Protein AF-A0A7C7RX17-F1 (afdb_monomer_lite)

Secondary structure (DSSP, 8-state):
-----PPPP------GGGGSHHHHHHHHHHHHHHHHHHHHHIIIIIHHHHHHHHHHTEEEEEEEEETTEEEEEEEEE-TTHHHHHHHH-HHHHHHHHHHHH-

Sequence (102 aa):
MGGAKLPPPLIMRIPAEWRSKQYWWDTGQAYLYLLPALIILGIFVFYPFFNAFNLSFHKVYVVKRVGGQLIPFYMEFVGLDNFTRLFGDRLFIRALKQTSLY

pLDDT: mean 88.54, std 12.01, range [47.56, 98.25]

Structure (mmCIF, N/CA/C/O backbone):
data_AF-A0A7C7RX17-F1
#
_entry.id   AF-A0A7C7RX17-F1
#
loop_
_atom_site.group_PDB
_atom_site.id
_atom_site.type_symbol
_atom_site.label_atom_id
_atom_site.label_alt_id
_atom_site.label_comp_id
_atom_site.label_asym_id
_atom_site.label_entity_id
_atom_site.label_seq_id
_atom_site.pdbx_PDB_ins_code
_atom_site.Cartn_x
_atom_site.Cartn_y
_atom_site.Cartn_z
_atom_site.occupancy
_atom_site.B_iso_or_equiv
_atom_site.auth_seq_id
_atom_site.auth_comp_id
_atom_site.auth_asym_id
_atom_site.auth_atom_id
_atom_site.pdbx_PDB_model_num
ATOM 1 N N . MET A 1 1 ? -4.793 -46.768 -52.756 1.00 47.56 1 MET A N 1
ATOM 2 C CA . MET A 1 1 ? -4.460 -46.454 -51.348 1.00 47.56 1 MET A CA 1
ATOM 3 C C . MET A 1 1 ? -3.433 -45.328 -51.334 1.00 47.56 1 MET A C 1
ATOM 5 O O . MET A 1 1 ? -2.247 -45.590 -51.460 1.00 47.56 1 MET A O 1
ATOM 9 N N . GLY A 1 2 ? -3.892 -44.073 -51.310 1.00 51.12 2 GLY A N 1
ATOM 10 C CA . GLY A 1 2 ? -3.023 -42.893 -51.268 1.00 51.12 2 GLY A CA 1
ATOM 11 C C . GLY A 1 2 ? -2.778 -42.482 -49.821 1.00 51.12 2 GLY A C 1
ATOM 12 O O . GLY A 1 2 ? -3.702 -42.031 -49.153 1.00 51.12 2 GLY A O 1
ATOM 13 N N . GLY A 1 3 ? -1.558 -42.682 -49.326 1.00 61.00 3 GLY A N 1
ATOM 14 C CA . GLY A 1 3 ? -1.160 -42.236 -47.994 1.00 61.00 3 GLY A CA 1
ATOM 15 C C . GLY A 1 3 ? -0.982 -40.720 -47.979 1.00 61.00 3 GLY A C 1
ATOM 16 O O . GLY A 1 3 ? 0.003 -40.210 -48.510 1.00 61.00 3 GLY A O 1
ATOM 17 N N . ALA A 1 4 ? -1.933 -40.000 -47.385 1.00 65.44 4 ALA A N 1
ATOM 18 C CA . ALA A 1 4 ? -1.780 -38.579 -47.105 1.00 65.44 4 ALA A CA 1
ATOM 19 C C . ALA A 1 4 ? -0.602 -38.388 -46.133 1.00 65.44 4 ALA A C 1
ATOM 21 O O . ALA A 1 4 ? -0.644 -38.851 -44.993 1.00 65.44 4 ALA A O 1
ATOM 22 N N . LYS A 1 5 ? 0.471 -37.733 -46.592 1.00 66.94 5 LYS A N 1
ATOM 23 C CA . LYS A 1 5 ? 1.585 -37.332 -45.727 1.00 66.94 5 LYS A CA 1
ATOM 24 C C . LYS A 1 5 ? 1.088 -36.245 -44.776 1.00 66.94 5 LYS A C 1
ATOM 26 O O . LYS A 1 5 ? 0.784 -35.138 -45.211 1.00 66.94 5 LYS A O 1
ATOM 31 N N . LEU A 1 6 ? 1.001 -36.576 -43.492 1.00 69.44 6 LEU A N 1
ATOM 32 C CA . LEU A 1 6 ? 0.714 -35.608 -42.437 1.00 69.44 6 LEU A CA 1
ATOM 33 C C . LEU A 1 6 ? 1.842 -34.559 -42.377 1.00 69.44 6 LEU A C 1
ATOM 35 O O . LEU A 1 6 ? 3.014 -34.931 -42.513 1.00 69.44 6 LEU A O 1
ATOM 39 N N . PRO A 1 7 ? 1.524 -33.265 -42.185 1.00 69.38 7 PRO A N 1
ATOM 40 C CA . PRO A 1 7 ? 2.545 -32.244 -42.007 1.00 69.38 7 PRO A CA 1
ATOM 41 C C . PRO A 1 7 ? 3.341 -32.512 -40.717 1.00 69.38 7 PRO A C 1
ATOM 43 O O . PRO A 1 7 ? 2.775 -33.003 -39.735 1.00 69.38 7 PRO A O 1
ATOM 46 N N . PRO A 1 8 ? 4.653 -32.219 -40.703 1.00 74.25 8 PRO A N 1
ATOM 47 C CA . PRO A 1 8 ? 5.490 -32.446 -39.532 1.00 74.25 8 PRO A CA 1
ATOM 48 C C . PRO A 1 8 ? 4.997 -31.621 -38.329 1.00 74.25 8 PRO A C 1
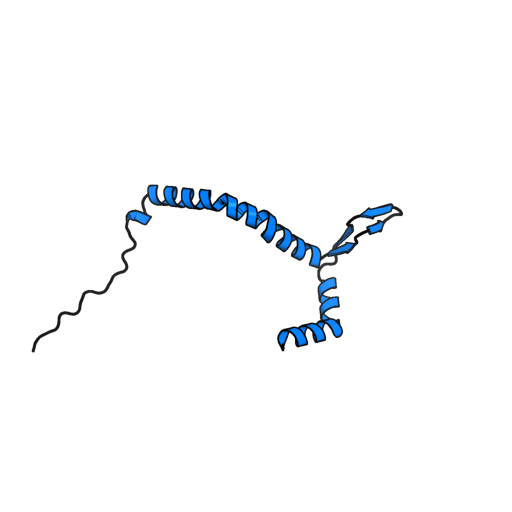ATOM 50 O O . PRO A 1 8 ? 4.481 -30.515 -38.516 1.00 74.25 8 PRO A O 1
ATOM 53 N N . PRO A 1 9 ? 5.165 -32.121 -37.090 1.00 72.12 9 PRO A N 1
ATOM 54 C CA . PRO A 1 9 ? 4.731 -31.406 -35.897 1.00 72.12 9 PRO A CA 1
ATOM 55 C C . PRO A 1 9 ? 5.500 -30.088 -35.747 1.00 72.12 9 PRO A C 1
ATOM 57 O O . PRO A 1 9 ? 6.727 -30.047 -35.879 1.00 72.12 9 PRO A O 1
ATOM 60 N N . LEU A 1 10 ? 4.774 -29.010 -35.445 1.00 76.12 10 LEU A N 1
ATOM 61 C CA . LEU A 1 10 ? 5.338 -27.704 -35.104 1.00 76.12 10 LEU A CA 1
ATOM 62 C C . LEU A 1 10 ? 6.080 -27.811 -33.767 1.00 76.12 10 LEU A C 1
ATOM 64 O O . LEU A 1 10 ? 5.513 -27.629 -32.694 1.00 76.12 10 LEU A O 1
ATOM 68 N N . ILE A 1 11 ? 7.370 -28.130 -33.831 1.00 74.00 11 ILE A N 1
ATOM 69 C CA . ILE A 1 11 ? 8.269 -27.995 -32.687 1.00 74.00 11 ILE A CA 1
ATOM 70 C C . ILE A 1 11 ? 8.447 -26.494 -32.459 1.00 74.00 11 ILE A C 1
ATOM 72 O O . ILE A 1 11 ? 9.051 -25.813 -33.289 1.00 74.00 11 ILE A O 1
ATOM 76 N N . MET A 1 12 ? 7.925 -25.977 -31.346 1.00 68.69 12 MET A N 1
ATOM 77 C CA . MET A 1 12 ? 8.182 -24.609 -30.898 1.00 68.69 12 MET A CA 1
ATOM 78 C C . MET A 1 12 ? 9.678 -24.479 -30.572 1.00 68.69 12 MET A C 1
ATOM 80 O O . MET A 1 12 ? 10.127 -24.788 -29.470 1.00 68.69 12 MET A O 1
ATOM 84 N N . ARG A 1 13 ? 10.483 -24.106 -31.572 1.00 70.44 13 ARG A N 1
ATOM 85 C CA . ARG A 1 13 ? 11.914 -23.843 -31.407 1.00 70.44 13 ARG A CA 1
ATOM 86 C C . ARG A 1 13 ? 12.054 -22.460 -30.785 1.00 70.44 13 ARG A C 1
ATOM 88 O O . ARG A 1 13 ? 11.657 -21.477 -31.401 1.00 70.44 13 ARG A O 1
ATOM 95 N N . ILE A 1 14 ? 12.594 -22.393 -29.569 1.00 68.94 14 ILE A N 1
ATOM 96 C CA . ILE A 1 14 ? 12.920 -21.113 -28.930 1.00 68.94 14 ILE A CA 1
ATOM 97 C C . ILE A 1 14 ? 13.877 -20.359 -29.875 1.00 68.94 14 ILE A C 1
ATOM 99 O O . ILE A 1 14 ? 14.901 -20.941 -30.252 1.00 68.94 14 ILE A O 1
ATOM 103 N N . PRO A 1 15 ? 13.553 -19.120 -30.293 1.00 67.62 15 PRO A N 1
ATOM 104 C CA . PRO A 1 15 ? 14.361 -18.381 -31.258 1.00 67.62 15 PRO A CA 1
ATOM 105 C C . PRO A 1 15 ? 15.785 -18.172 -30.726 1.00 67.62 15 PRO A C 1
ATOM 107 O O . PRO A 1 15 ? 15.979 -17.799 -29.566 1.00 67.62 15 PRO A O 1
ATOM 110 N N . ALA A 1 16 ? 16.800 -18.427 -31.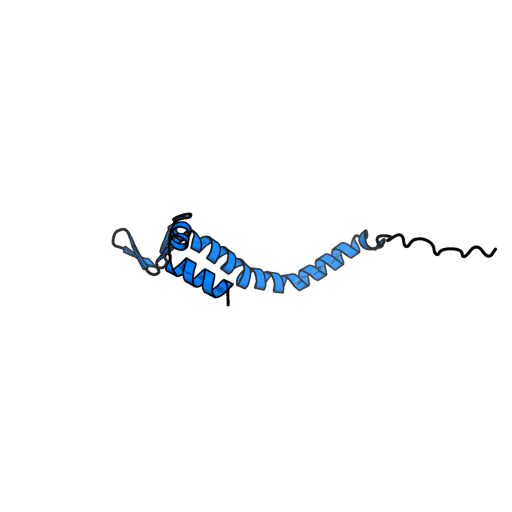556 1.00 67.25 16 ALA A N 1
ATOM 111 C CA . ALA A 1 16 ? 18.207 -18.370 -31.141 1.00 67.25 16 ALA A CA 1
ATOM 112 C C . ALA A 1 16 ? 18.639 -16.960 -30.685 1.00 67.25 16 ALA A C 1
ATOM 114 O O . ALA A 1 16 ? 19.580 -16.824 -29.901 1.00 67.25 16 ALA A O 1
ATOM 115 N N . GLU A 1 17 ? 17.917 -15.920 -31.113 1.00 63.19 17 GLU A N 1
ATOM 116 C CA . GLU A 1 17 ? 18.145 -14.524 -30.724 1.00 63.19 17 GLU A CA 1
ATOM 117 C C . GLU A 1 17 ? 18.013 -14.247 -29.213 1.00 63.19 17 GLU A C 1
ATOM 119 O O . GLU A 1 17 ? 18.718 -13.373 -28.703 1.00 63.19 17 GLU A O 1
ATOM 124 N N . TRP A 1 18 ? 17.237 -15.045 -28.466 1.00 63.31 18 TRP A N 1
ATOM 125 C CA . TRP A 1 18 ? 17.048 -14.895 -27.009 1.00 63.31 18 TRP A CA 1
ATOM 126 C C . TRP A 1 18 ? 18.309 -15.244 -26.196 1.00 63.31 18 TRP A C 1
ATOM 128 O O . TRP A 1 18 ? 18.405 -14.939 -25.007 1.00 63.31 18 TRP A O 1
ATOM 138 N N . ARG A 1 19 ? 19.294 -15.897 -26.829 1.00 65.38 19 ARG A N 1
ATOM 139 C CA . ARG A 1 19 ? 20.602 -16.217 -26.233 1.00 65.38 19 ARG A CA 1
ATOM 140 C C . ARG A 1 19 ? 21.664 -15.148 -26.482 1.00 65.38 19 ARG A C 1
ATOM 142 O O . ARG A 1 19 ? 22.766 -15.268 -25.947 1.00 65.38 19 ARG A O 1
ATOM 149 N N . SER A 1 20 ? 21.385 -14.134 -27.301 1.00 73.50 20 SER A N 1
ATOM 150 C CA . SER A 1 20 ? 22.385 -13.116 -27.612 1.00 73.50 20 SER A CA 1
ATOM 151 C C . SER A 1 20 ? 22.534 -12.127 -26.455 1.00 73.50 20 SER A C 1
ATOM 153 O O . SER A 1 20 ? 21.557 -11.694 -25.846 1.00 73.50 20 SER A O 1
ATOM 155 N N . LYS A 1 21 ? 23.779 -11.731 -26.164 1.00 74.06 21 LYS A N 1
ATOM 156 C CA . LYS A 1 21 ? 24.071 -10.668 -25.191 1.00 74.06 21 LYS A CA 1
ATOM 157 C C . LYS A 1 21 ? 23.324 -9.377 -25.558 1.00 74.06 21 LYS A C 1
ATOM 159 O O . LYS A 1 21 ? 22.873 -8.678 -24.662 1.00 74.06 21 LYS A O 1
ATOM 164 N N . GLN A 1 22 ? 23.156 -9.115 -26.857 1.00 79.25 22 GLN A N 1
ATOM 165 C CA . GLN A 1 22 ? 22.466 -7.945 -27.401 1.00 79.25 22 GLN A CA 1
ATOM 166 C C . GLN A 1 22 ? 20.978 -7.894 -27.027 1.00 79.25 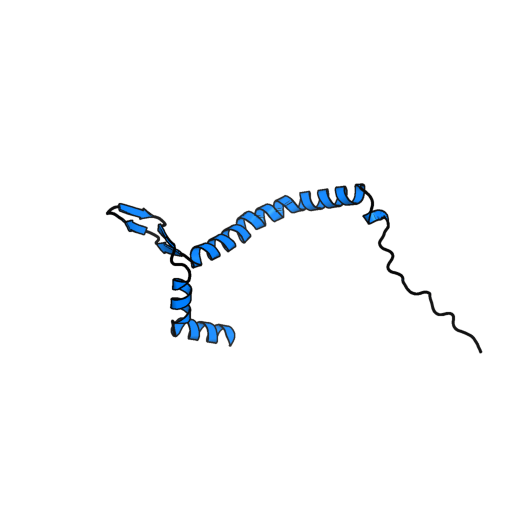22 GLN A C 1
ATOM 168 O O . GLN A 1 22 ? 20.520 -6.866 -26.545 1.00 79.25 22 GLN A O 1
ATOM 173 N N . TYR A 1 23 ? 20.257 -9.015 -27.125 1.00 79.25 23 TYR A N 1
ATOM 174 C CA . TYR A 1 23 ? 18.836 -9.095 -26.761 1.00 79.25 23 TYR A CA 1
ATOM 175 C C . TYR A 1 23 ? 18.556 -8.645 -25.315 1.00 79.25 23 TYR A C 1
ATOM 177 O O . TYR A 1 23 ? 17.567 -7.963 -25.039 1.00 79.25 23 TYR A O 1
ATOM 185 N N . TRP A 1 24 ? 19.454 -8.978 -24.382 1.00 79.88 24 TRP A N 1
ATOM 186 C CA . TRP A 1 24 ? 19.345 -8.547 -22.986 1.00 79.88 24 TRP A CA 1
ATOM 187 C C . TRP A 1 24 ? 19.621 -7.048 -22.796 1.00 79.88 24 TRP A C 1
ATOM 189 O O . TRP A 1 24 ? 19.000 -6.432 -21.930 1.00 79.88 24 TRP A O 1
ATOM 199 N N . TRP A 1 25 ? 20.491 -6.443 -23.614 1.00 83.88 25 TRP A N 1
ATOM 200 C CA . TRP A 1 25 ? 20.704 -4.989 -23.613 1.00 83.88 25 TRP A CA 1
ATOM 201 C C . TRP A 1 25 ? 19.491 -4.240 -24.155 1.00 83.88 25 TRP A C 1
ATOM 203 O O . TRP A 1 25 ? 19.041 -3.290 -23.517 1.00 83.88 25 TRP A O 1
ATOM 213 N N . ASP A 1 26 ? 18.926 -4.702 -25.271 1.00 84.12 26 ASP A N 1
ATOM 214 C CA . ASP A 1 26 ? 17.751 -4.082 -25.892 1.00 84.12 26 ASP A CA 1
ATOM 215 C C . ASP A 1 26 ? 16.535 -4.168 -24.950 1.00 84.12 26 ASP A C 1
ATOM 217 O O . ASP A 1 26 ? 15.813 -3.192 -24.736 1.00 84.12 26 ASP A O 1
ATOM 221 N N . THR A 1 27 ? 16.367 -5.315 -24.282 1.00 86.06 27 THR A N 1
ATOM 222 C CA . THR A 1 27 ? 15.345 -5.504 -23.243 1.00 86.06 27 THR A CA 1
ATOM 223 C C . THR A 1 27 ? 15.579 -4.573 -22.046 1.00 86.06 27 THR A C 1
ATOM 225 O O . THR A 1 27 ? 14.644 -3.937 -21.560 1.00 86.06 27 THR A O 1
ATOM 228 N N . GLY A 1 28 ? 16.825 -4.438 -21.579 1.00 90.19 28 GLY A N 1
ATOM 229 C CA . GLY A 1 28 ? 17.177 -3.517 -20.494 1.00 90.19 28 GLY A CA 1
ATOM 230 C C . GLY A 1 28 ? 16.884 -2.051 -20.832 1.00 90.19 28 GLY A C 1
ATOM 231 O O . GLY A 1 28 ? 16.351 -1.322 -19.996 1.00 90.19 28 GLY A O 1
ATOM 232 N N . GLN A 1 29 ? 17.162 -1.628 -22.068 1.00 89.38 29 GLN A N 1
ATOM 233 C CA . GLN A 1 29 ? 16.825 -0.289 -22.560 1.00 89.38 29 GLN A CA 1
ATOM 234 C C . GLN A 1 29 ? 15.309 -0.064 -22.612 1.00 89.38 29 GLN A C 1
ATOM 236 O O . GLN A 1 29 ? 14.838 0.990 -22.185 1.00 89.38 29 GLN A O 1
ATOM 241 N N . ALA A 1 30 ? 14.531 -1.061 -23.046 1.00 90.94 30 ALA A N 1
ATOM 242 C CA . ALA A 1 30 ? 13.071 -0.983 -23.025 1.00 90.94 30 ALA A CA 1
ATOM 243 C C . ALA A 1 30 ? 12.529 -0.747 -21.601 1.00 90.94 30 ALA A C 1
ATOM 245 O O . ALA A 1 30 ? 11.681 0.123 -21.394 1.00 90.94 30 ALA A O 1
ATOM 246 N N . TYR A 1 31 ? 13.064 -1.448 -20.596 1.00 92.88 31 TYR A N 1
ATOM 247 C CA . TYR A 1 31 ? 12.691 -1.216 -19.196 1.00 92.88 31 TYR A CA 1
ATOM 248 C C . TYR A 1 31 ? 13.151 0.141 -18.663 1.00 92.88 31 TYR A C 1
ATOM 250 O O . TYR A 1 31 ? 12.444 0.737 -17.853 1.00 92.88 31 TYR A O 1
ATOM 258 N N . LEU A 1 32 ? 14.284 0.670 -19.130 1.00 95.62 32 LEU A N 1
ATOM 259 C CA . LEU A 1 32 ? 14.733 2.013 -18.761 1.00 95.62 32 LEU A CA 1
ATOM 260 C C . LEU A 1 32 ? 13.750 3.091 -19.244 1.00 95.62 32 LEU A C 1
ATOM 262 O O . LEU A 1 32 ? 13.489 4.046 -18.515 1.00 95.62 32 LEU A O 1
ATOM 266 N N . TYR A 1 33 ? 13.147 2.915 -20.423 1.00 95.00 33 TYR A N 1
ATOM 267 C CA . TYR A 1 33 ? 12.080 3.801 -20.902 1.00 95.00 33 TYR A CA 1
ATOM 268 C C . TYR A 1 33 ? 10.781 3.672 -20.095 1.00 95.00 33 TYR A C 1
ATOM 270 O O . TYR A 1 33 ? 10.057 4.655 -19.944 1.00 95.00 33 TYR A O 1
ATOM 278 N N . LEU A 1 34 ? 10.493 2.491 -19.538 1.00 95.88 34 LEU A N 1
ATOM 279 C CA . LEU A 1 34 ? 9.352 2.270 -18.637 1.00 95.88 34 LEU A CA 1
ATOM 280 C C . LEU A 1 34 ? 9.601 2.775 -17.210 1.00 95.88 34 LEU A C 1
ATOM 282 O O . LEU A 1 34 ? 8.653 3.100 -16.493 1.00 95.88 34 LEU A O 1
ATOM 286 N N . LEU A 1 35 ? 10.865 2.858 -16.796 1.00 96.88 35 LEU A N 1
ATOM 287 C CA . LEU A 1 35 ? 11.281 3.260 -15.458 1.00 96.88 35 LEU A CA 1
ATOM 288 C C . LEU A 1 35 ? 10.614 4.552 -14.953 1.00 96.88 35 LEU A C 1
ATOM 290 O O . LEU A 1 35 ? 10.112 4.516 -13.831 1.00 96.88 35 LEU A O 1
ATOM 294 N N . PRO A 1 36 ? 10.527 5.669 -15.710 1.00 96.25 36 PRO A N 1
ATOM 295 C CA . PRO A 1 36 ? 9.857 6.876 -15.219 1.00 96.25 36 PRO A CA 1
ATOM 296 C C . PRO A 1 36 ? 8.379 6.646 -14.883 1.00 96.25 36 PRO A C 1
ATOM 298 O O . PRO A 1 36 ? 7.906 7.131 -13.857 1.00 96.25 36 PRO A O 1
ATOM 301 N N . ALA A 1 37 ? 7.655 5.859 -15.686 1.00 96.88 37 ALA A N 1
ATOM 302 C CA . ALA A 1 37 ? 6.268 5.513 -15.386 1.00 96.88 37 ALA A CA 1
ATOM 303 C C . ALA A 1 37 ? 6.175 4.640 -14.125 1.00 96.88 37 ALA A C 1
ATOM 305 O O . ALA A 1 37 ? 5.324 4.876 -13.269 1.00 96.88 37 ALA A O 1
ATOM 306 N N . LEU A 1 38 ? 7.088 3.675 -13.972 1.00 97.31 38 LEU A N 1
ATOM 307 C CA . LEU A 1 38 ? 7.149 2.812 -12.791 1.00 97.31 38 LEU A CA 1
ATOM 308 C C . LEU A 1 38 ? 7.492 3.586 -11.515 1.00 97.31 38 LEU A C 1
ATOM 310 O O . LEU A 1 38 ? 6.923 3.298 -10.468 1.00 97.31 38 LEU A O 1
ATOM 314 N N . ILE A 1 39 ? 8.374 4.585 -11.592 1.00 97.94 39 ILE A N 1
ATOM 315 C CA . ILE A 1 39 ? 8.708 5.460 -10.460 1.00 97.94 39 ILE A CA 1
ATOM 316 C C . ILE A 1 39 ? 7.474 6.253 -10.028 1.00 97.94 39 ILE A C 1
ATOM 318 O O . ILE A 1 39 ? 7.149 6.279 -8.842 1.00 97.94 39 ILE A O 1
ATOM 322 N N . ILE A 1 40 ? 6.759 6.862 -10.979 1.00 98.12 40 ILE A N 1
ATOM 323 C CA . ILE A 1 40 ? 5.527 7.607 -10.689 1.00 98.12 40 ILE A CA 1
ATOM 324 C C . ILE A 1 40 ? 4.498 6.679 -10.035 1.00 98.12 40 ILE A C 1
ATOM 326 O O . ILE A 1 40 ? 3.940 7.015 -8.992 1.00 98.12 40 ILE A O 1
ATOM 330 N N . LEU A 1 41 ? 4.294 5.483 -10.589 1.00 98.19 41 LEU A N 1
ATOM 331 C CA . LEU A 1 41 ? 3.395 4.483 -10.016 1.00 98.19 41 LEU A CA 1
ATOM 332 C C . LEU A 1 41 ? 3.841 4.060 -8.601 1.00 98.19 41 LEU A C 1
ATOM 334 O O . LEU A 1 41 ? 3.023 3.967 -7.686 1.00 98.19 41 LEU A O 1
ATOM 338 N N . GLY A 1 42 ? 5.145 3.870 -8.400 1.00 97.94 42 GLY A N 1
ATOM 339 C CA . GLY A 1 42 ? 5.774 3.595 -7.108 1.00 97.94 42 GLY A CA 1
ATOM 340 C C . GLY A 1 42 ? 5.433 4.638 -6.049 1.00 97.94 42 GLY A C 1
ATOM 341 O O . GLY A 1 42 ? 4.978 4.292 -4.961 1.00 97.94 42 GLY A O 1
ATOM 342 N N . ILE A 1 43 ? 5.611 5.915 -6.382 1.00 98.25 43 ILE A N 1
ATOM 343 C CA . ILE A 1 43 ? 5.451 7.034 -5.446 1.00 98.25 43 ILE A CA 1
ATOM 344 C C . ILE A 1 43 ? 3.977 7.358 -5.192 1.00 98.25 43 ILE A C 1
ATOM 346 O O . ILE A 1 43 ? 3.592 7.618 -4.056 1.00 98.25 43 ILE A O 1
ATOM 350 N N . PHE A 1 44 ? 3.142 7.365 -6.228 1.00 97.75 44 PHE A N 1
ATOM 351 C CA . PHE A 1 44 ? 1.775 7.879 -6.111 1.00 97.75 44 PHE A CA 1
ATOM 352 C C . PHE A 1 44 ? 0.718 6.804 -5.892 1.00 97.75 44 PHE A C 1
ATOM 354 O O . PHE A 1 44 ? -0.378 7.129 -5.445 1.00 97.75 44 PHE A O 1
ATOM 361 N N . VAL A 1 45 ? 1.018 5.537 -6.179 1.00 96.75 45 VAL A N 1
ATOM 362 C CA . VAL A 1 45 ? 0.058 4.440 -6.003 1.00 96.75 45 VAL A CA 1
ATOM 363 C C . VAL A 1 45 ? 0.548 3.473 -4.942 1.00 96.75 45 VAL A C 1
ATOM 365 O O . VAL A 1 45 ? -0.122 3.282 -3.928 1.00 96.75 45 VAL A O 1
ATOM 368 N N . PHE A 1 46 ? 1.735 2.898 -5.125 1.00 97.56 46 PHE A N 1
ATOM 369 C CA . PHE A 1 46 ? 2.210 1.855 -4.219 1.00 97.56 46 PHE A CA 1
ATOM 370 C C . PHE A 1 46 ? 2.588 2.396 -2.840 1.00 97.56 46 PHE A C 1
ATOM 372 O O . PHE A 1 46 ? 2.172 1.825 -1.834 1.00 97.56 46 PHE A O 1
ATOM 379 N N . TYR A 1 47 ? 3.309 3.515 -2.764 1.00 97.50 47 TYR A N 1
ATOM 380 C CA . TYR A 1 47 ? 3.665 4.128 -1.484 1.00 97.50 47 TYR A CA 1
ATOM 381 C C . TYR A 1 47 ? 2.437 4.455 -0.611 1.00 97.50 47 TYR A C 1
ATOM 383 O O . TYR A 1 47 ? 2.383 3.955 0.516 1.00 97.50 47 TYR A O 1
ATOM 391 N N . PRO A 1 48 ? 1.415 5.210 -1.077 1.00 97.31 48 PRO A N 1
ATOM 392 C CA . PRO A 1 48 ? 0.244 5.479 -0.247 1.00 97.31 48 PRO A CA 1
ATOM 393 C C . PRO A 1 48 ? -0.577 4.221 0.050 1.00 97.31 48 PRO A C 1
ATOM 395 O O . PRO A 1 48 ? -1.147 4.139 1.134 1.00 97.31 48 PRO A O 1
ATOM 398 N N . PHE A 1 49 ? -0.604 3.226 -0.844 1.00 97.25 49 PHE A N 1
ATOM 399 C CA . PHE A 1 49 ? -1.254 1.938 -0.585 1.00 97.25 49 PHE A CA 1
ATOM 400 C C . PHE A 1 49 ? -0.631 1.211 0.616 1.00 97.25 49 PHE A C 1
ATOM 402 O O . PHE A 1 49 ? -1.335 0.861 1.566 1.00 97.25 49 PHE A O 1
ATOM 409 N N . PHE A 1 50 ? 0.694 1.034 0.622 1.00 97.62 50 PHE A N 1
ATOM 410 C CA . PHE A 1 50 ? 1.385 0.389 1.742 1.00 97.62 50 PHE A CA 1
ATOM 411 C C . PHE A 1 50 ? 1.330 1.234 3.012 1.00 97.62 50 PHE A C 1
ATOM 413 O O . PHE A 1 50 ? 1.188 0.689 4.106 1.00 97.62 50 PHE A O 1
ATOM 420 N N . ASN A 1 51 ? 1.381 2.561 2.881 1.00 95.81 51 ASN A N 1
ATOM 421 C CA . ASN A 1 51 ? 1.197 3.452 4.015 1.00 95.81 51 ASN A CA 1
ATOM 422 C C . ASN A 1 51 ? -0.201 3.273 4.627 1.00 95.81 51 ASN A C 1
ATOM 424 O O . ASN A 1 51 ? -0.307 3.056 5.826 1.00 95.81 51 ASN A O 1
ATOM 428 N N . ALA A 1 52 ? -1.269 3.269 3.825 1.00 95.62 52 ALA A N 1
ATOM 429 C CA . ALA A 1 52 ? -2.631 3.039 4.308 1.00 95.62 52 ALA A CA 1
ATOM 430 C C . ALA A 1 52 ? -2.775 1.676 5.003 1.00 95.62 52 ALA A C 1
ATOM 432 O O . ALA A 1 52 ? -3.407 1.581 6.057 1.00 95.62 52 ALA A O 1
ATOM 433 N N . PHE A 1 53 ? -2.127 0.639 4.463 1.00 96.06 53 PHE A N 1
ATOM 434 C CA . PHE A 1 53 ? -2.052 -0.661 5.119 1.00 96.06 53 PHE A CA 1
ATOM 435 C C . PHE A 1 53 ? -1.358 -0.558 6.483 1.00 96.06 53 PHE A C 1
ATOM 437 O O . PHE A 1 53 ? -1.918 -1.008 7.477 1.00 96.06 53 PHE A O 1
ATOM 444 N N . ASN A 1 54 ? -0.209 0.115 6.583 1.00 96.12 54 ASN A N 1
ATOM 445 C CA . ASN A 1 54 ? 0.466 0.353 7.862 1.00 96.12 54 ASN A CA 1
ATOM 446 C C . ASN A 1 54 ? -0.409 1.150 8.851 1.00 96.12 54 ASN A C 1
ATOM 448 O O . ASN A 1 54 ? -0.504 0.789 10.025 1.00 96.12 54 ASN A O 1
ATOM 452 N N . LEU A 1 55 ? -1.105 2.190 8.381 1.00 95.56 55 LEU A N 1
ATOM 453 C CA . LEU A 1 55 ? -2.026 2.983 9.199 1.00 95.56 55 LEU A CA 1
ATOM 454 C C . LEU A 1 55 ? -3.158 2.133 9.785 1.00 95.56 55 LEU A C 1
ATOM 456 O O . LEU A 1 55 ? -3.596 2.418 10.892 1.00 95.56 55 LEU A O 1
ATOM 460 N N . SER A 1 56 ? -3.614 1.082 9.098 1.00 96.31 56 SER A N 1
ATOM 461 C CA . SER A 1 56 ? -4.695 0.223 9.604 1.00 96.31 56 SER A CA 1
ATOM 462 C C . SER A 1 56 ? -4.346 -0.507 10.911 1.00 96.31 56 SER A C 1
ATOM 464 O O . SER A 1 56 ? -5.238 -0.772 11.718 1.00 96.31 56 SER A O 1
ATOM 466 N N . PHE A 1 57 ? -3.055 -0.743 11.177 1.00 97.44 57 PHE A N 1
ATOM 467 C CA . PHE A 1 57 ? -2.559 -1.322 12.436 1.00 97.44 57 PHE A CA 1
ATOM 468 C C . PHE A 1 57 ? -2.31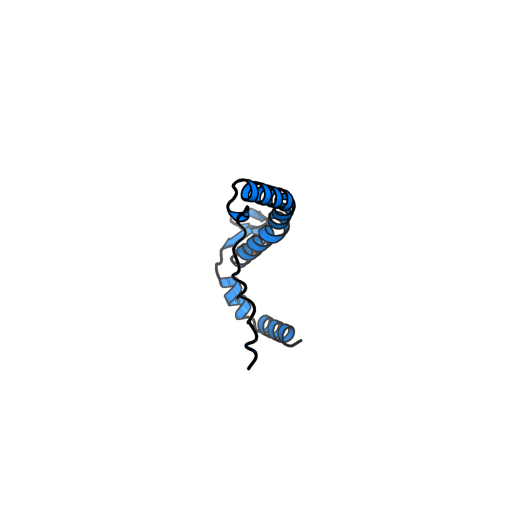4 -0.280 13.535 1.00 97.44 57 PHE A C 1
ATOM 470 O O . PHE A 1 57 ? -1.930 -0.621 14.656 1.00 97.44 57 PHE A O 1
ATOM 477 N N . HIS A 1 58 ? -2.508 1.000 13.220 1.00 97.38 58 HIS A N 1
ATOM 478 C CA . HIS A 1 58 ? -2.307 2.103 14.141 1.00 97.38 58 HIS A CA 1
ATOM 479 C C . HIS A 1 58 ? -3.630 2.803 14.440 1.00 97.38 58 HIS A C 1
ATOM 481 O O . HIS A 1 58 ? -4.518 2.947 13.601 1.00 97.38 58 HIS A O 1
ATOM 487 N N . LYS A 1 59 ? -3.768 3.300 15.661 1.00 95.88 59 LYS A N 1
ATOM 488 C CA . LYS A 1 59 ? -4.795 4.267 16.006 1.00 95.88 59 LYS A CA 1
ATOM 489 C C . LYS A 1 59 ? -4.232 5.656 15.741 1.00 95.88 59 LYS A C 1
ATOM 491 O O . LYS A 1 59 ? -3.341 6.127 16.449 1.00 95.88 59 LYS A O 1
ATOM 496 N N . VAL A 1 60 ? -4.721 6.273 14.671 1.00 94.75 60 VAL A N 1
ATOM 497 C CA . VAL A 1 60 ? -4.230 7.560 14.176 1.00 94.75 60 VAL A CA 1
ATOM 498 C C . VAL A 1 60 ? -5.066 8.693 14.756 1.00 94.75 60 VAL A C 1
ATOM 500 O O . VAL A 1 60 ? -6.294 8.689 14.676 1.00 94.75 60 VAL A O 1
ATOM 503 N N . TYR A 1 61 ? -4.387 9.678 15.330 1.00 94.38 61 TYR A N 1
ATOM 504 C CA . TYR A 1 61 ? -4.985 10.869 15.911 1.00 94.38 61 TYR A CA 1
ATOM 505 C C . TYR A 1 61 ? -4.496 12.101 15.156 1.00 94.38 61 TYR A C 1
ATOM 507 O O . TYR A 1 61 ? -3.292 12.313 15.022 1.00 94.38 61 TYR A O 1
ATOM 515 N N . VAL A 1 62 ? -5.425 12.953 14.712 1.00 92.75 62 VAL A N 1
ATOM 516 C CA . VAL A 1 62 ? -5.073 14.236 14.078 1.00 92.75 62 VAL A CA 1
ATOM 517 C C . VAL A 1 62 ? -4.295 15.114 15.063 1.00 92.75 62 VAL A C 1
ATOM 519 O O . VAL A 1 62 ? -3.263 15.676 14.710 1.00 92.75 62 VAL A O 1
ATOM 522 N N . VAL A 1 63 ? -4.749 15.165 16.319 1.00 93.31 63 VAL A N 1
ATOM 523 C CA . VAL A 1 63 ? -4.047 15.787 17.447 1.00 93.31 63 VAL A CA 1
ATOM 524 C C . VAL A 1 63 ? -4.291 14.939 18.695 1.00 93.31 63 VAL A C 1
ATOM 526 O O . VAL A 1 63 ? -5.435 14.588 18.987 1.00 93.31 63 VAL A O 1
ATOM 529 N N . LYS A 1 64 ? -3.235 14.618 19.451 1.00 93.00 64 LYS A N 1
ATOM 530 C CA . LYS A 1 64 ? -3.331 13.897 20.731 1.00 93.00 64 LYS A CA 1
ATOM 531 C C . LYS A 1 64 ? -2.539 14.625 21.811 1.00 93.00 64 LYS A C 1
ATOM 533 O O . LYS A 1 64 ? -1.421 15.070 21.568 1.00 93.00 64 LYS A O 1
ATOM 538 N N . ARG A 1 65 ? -3.099 14.727 23.021 1.00 91.69 65 ARG A N 1
ATOM 539 C CA . ARG A 1 65 ? -2.362 15.223 24.190 1.00 91.69 65 ARG A CA 1
ATOM 540 C C . ARG A 1 65 ? -1.580 14.075 24.831 1.00 91.69 65 ARG A C 1
ATOM 542 O O . ARG A 1 65 ? -2.187 13.094 25.252 1.00 91.69 65 ARG A O 1
ATOM 549 N N . VAL A 1 66 ? -0.261 14.210 24.938 1.00 88.94 66 VAL A N 1
ATOM 550 C CA . VAL A 1 66 ? 0.636 13.239 25.588 1.00 88.94 66 VAL A CA 1
ATOM 551 C C . VAL A 1 66 ? 1.584 14.011 26.503 1.00 88.94 66 VAL A C 1
ATOM 553 O O . VAL A 1 66 ? 2.210 14.972 26.069 1.00 88.94 66 VAL A O 1
ATOM 556 N N . GLY A 1 67 ? 1.637 13.659 27.793 1.00 87.31 67 GLY A N 1
ATOM 557 C CA . GLY A 1 67 ? 2.499 14.355 28.763 1.00 87.31 67 GLY A CA 1
ATOM 558 C C . GLY A 1 67 ? 2.213 15.859 28.908 1.00 87.31 67 GLY A C 1
ATOM 559 O O . GLY A 1 67 ? 3.119 16.635 29.180 1.00 87.31 67 GLY A O 1
ATOM 560 N N . GLY A 1 68 ? 0.971 16.292 28.664 1.00 90.06 68 GLY A N 1
ATOM 561 C CA . GLY A 1 68 ? 0.575 17.707 28.696 1.00 90.06 68 GLY A CA 1
ATOM 562 C C . GLY A 1 68 ? 0.823 18.485 27.396 1.00 90.06 68 GLY A C 1
ATOM 563 O O . GLY A 1 68 ? 0.264 19.569 27.238 1.00 90.06 68 GLY A O 1
ATOM 564 N N . GLN A 1 69 ? 1.560 17.924 26.435 1.00 89.06 69 GLN A N 1
ATOM 565 C CA . GLN A 1 69 ? 1.826 18.545 25.135 1.00 89.06 69 GLN A CA 1
ATOM 566 C C . GLN A 1 69 ? 0.852 18.052 24.061 1.00 89.06 69 GLN A C 1
ATOM 568 O O . GLN A 1 69 ? 0.412 16.903 24.091 1.00 89.06 69 GLN A O 1
ATOM 573 N N . LEU A 1 70 ? 0.495 18.928 23.119 1.00 93.06 70 LEU A N 1
ATOM 574 C CA . LEU A 1 70 ? -0.321 18.587 21.952 1.00 93.06 70 LEU A CA 1
ATOM 575 C C . LEU A 1 70 ? 0.592 18.134 20.814 1.00 93.06 70 LEU A C 1
ATOM 577 O O . LEU A 1 70 ? 1.398 18.918 20.322 1.00 93.06 70 LEU A O 1
ATOM 581 N N . ILE A 1 71 ? 0.444 16.880 20.397 1.00 92.88 71 ILE A N 1
ATOM 582 C CA . ILE A 1 71 ? 1.235 16.278 19.327 1.00 92.88 71 ILE A CA 1
ATOM 583 C C . ILE A 1 71 ? 0.327 16.096 18.102 1.00 92.88 71 ILE A C 1
ATOM 585 O O . ILE A 1 71 ? -0.690 15.395 18.207 1.00 92.88 71 ILE A O 1
ATOM 589 N N . PRO A 1 72 ? 0.642 16.728 16.956 1.00 93.31 72 PRO A N 1
ATOM 590 C CA . PRO A 1 72 ? -0.079 16.500 15.709 1.00 93.31 72 PRO A CA 1
ATOM 591 C C . PRO A 1 72 ? 0.298 15.142 15.098 1.00 93.31 72 PRO A C 1
ATOM 593 O O . PRO A 1 72 ? 1.415 14.666 15.283 1.00 93.31 72 PRO A O 1
ATOM 596 N N . PHE A 1 73 ? -0.631 14.532 14.355 1.00 90.94 73 PHE A N 1
ATOM 597 C CA . PHE A 1 73 ? -0.440 13.260 13.638 1.00 90.94 73 PHE A CA 1
ATOM 598 C C . PHE A 1 73 ? 0.149 12.135 14.502 1.00 90.94 73 PHE A C 1
ATOM 600 O O . PHE A 1 73 ? 1.053 11.407 14.091 1.00 90.94 73 PHE A O 1
ATOM 607 N N . TYR A 1 74 ? -0.369 11.984 15.720 1.00 93.00 74 TYR A N 1
ATOM 608 C CA . TYR A 1 74 ? 0.094 10.945 16.629 1.00 93.00 74 TYR A CA 1
ATOM 609 C C . TYR A 1 74 ? -0.435 9.572 16.199 1.00 93.00 74 TYR A C 1
ATOM 611 O O . TYR A 1 74 ? -1.643 9.386 16.035 1.00 93.00 74 TYR A O 1
ATOM 619 N N . MET A 1 75 ? 0.465 8.598 16.068 1.00 93.62 75 MET A N 1
ATOM 620 C CA . MET A 1 75 ? 0.136 7.216 15.725 1.00 93.62 75 MET A CA 1
ATOM 621 C C . MET A 1 75 ? 0.453 6.300 16.903 1.00 93.62 75 MET A C 1
ATOM 623 O O . MET A 1 75 ? 1.569 6.287 17.413 1.00 93.62 75 MET A O 1
ATOM 627 N N . GLU A 1 76 ? -0.535 5.522 17.326 1.00 94.25 76 GLU A N 1
ATOM 628 C CA . GLU A 1 76 ? -0.382 4.512 18.369 1.00 94.25 76 GLU A CA 1
ATOM 629 C C . GLU A 1 76 ? -0.479 3.129 17.738 1.00 94.25 76 GLU A C 1
ATOM 631 O O . GLU A 1 76 ? -1.493 2.828 17.115 1.00 94.25 76 GLU A O 1
ATOM 636 N N . PHE A 1 77 ? 0.548 2.290 17.855 1.00 96.12 77 PHE A N 1
ATOM 637 C CA . PHE A 1 77 ? 0.470 0.929 17.326 1.00 96.12 77 PHE A CA 1
ATOM 638 C C . PHE A 1 77 ? -0.472 0.087 18.189 1.00 96.12 77 PHE A C 1
ATOM 640 O O . PHE A 1 77 ? -0.243 -0.072 19.386 1.00 96.12 77 PHE A O 1
ATOM 647 N N . VAL A 1 78 ? -1.528 -0.449 17.576 1.00 96.88 78 VAL A N 1
ATOM 648 C CA . VAL A 1 78 ? -2.562 -1.253 18.253 1.00 96.88 78 VAL A CA 1
ATOM 649 C C . VAL A 1 78 ? -2.704 -2.651 17.640 1.00 96.88 78 VAL A C 1
ATOM 651 O O . VAL A 1 78 ? -3.596 -3.412 18.007 1.00 96.88 78 VAL A O 1
ATOM 654 N N . GLY A 1 79 ? -1.834 -3.014 16.693 1.00 95.81 79 GLY A N 1
ATOM 655 C CA . GLY A 1 79 ? -1.866 -4.313 16.029 1.00 95.81 79 GLY A CA 1
ATOM 656 C C . GLY A 1 79 ? -3.203 -4.561 15.329 1.00 95.81 79 GLY A C 1
ATOM 657 O O . GLY A 1 79 ? -3.593 -3.810 14.438 1.00 95.81 79 GLY A O 1
ATOM 658 N N . LEU A 1 80 ? -3.904 -5.629 15.719 1.00 96.88 80 LEU A N 1
ATOM 659 C CA . LEU A 1 80 ? -5.153 -6.054 15.077 1.00 96.88 80 LEU A CA 1
ATOM 660 C C . LEU A 1 80 ? -6.432 -5.506 15.733 1.00 96.88 80 LEU A C 1
ATOM 662 O O . LEU A 1 80 ? -7.525 -5.804 15.251 1.00 96.88 80 LEU A O 1
ATOM 666 N N . ASP A 1 81 ? -6.329 -4.684 16.779 1.00 97.06 81 ASP A N 1
ATOM 667 C CA . ASP A 1 81 ? -7.493 -4.202 17.541 1.00 97.06 81 ASP A CA 1
ATOM 668 C C . ASP A 1 81 ? -8.507 -3.421 16.694 1.00 97.06 81 ASP A C 1
ATOM 670 O O . ASP A 1 81 ? -9.720 -3.519 16.894 1.00 97.06 81 ASP A O 1
ATOM 674 N N . ASN A 1 82 ? -8.034 -2.660 15.705 1.00 95.94 82 ASN A N 1
ATOM 675 C CA . ASN A 1 82 ? -8.924 -1.957 14.782 1.00 95.94 82 ASN A CA 1
ATOM 676 C C . ASN A 1 82 ? -9.799 -2.940 13.990 1.00 95.94 82 ASN A C 1
ATOM 678 O O . ASN A 1 82 ? -10.992 -2.698 13.804 1.00 95.94 82 ASN A O 1
ATOM 682 N N . PHE A 1 83 ? -9.225 -4.066 13.559 1.00 95.94 83 PHE A N 1
ATOM 683 C CA . PHE A 1 83 ? -9.929 -5.085 12.789 1.00 95.94 83 PHE A CA 1
ATOM 684 C C . PHE A 1 83 ? -10.917 -5.859 13.658 1.00 95.94 83 PHE A C 1
ATOM 686 O O . PHE A 1 83 ? -12.067 -6.031 13.257 1.00 95.94 83 PHE A O 1
ATOM 693 N N . THR A 1 84 ? -10.514 -6.284 14.860 1.00 96.19 84 THR A N 1
ATOM 694 C CA . THR A 1 84 ? -11.413 -6.999 15.785 1.00 96.19 84 THR A CA 1
ATOM 695 C C . THR A 1 84 ? -12.626 -6.139 16.139 1.00 96.19 84 THR A C 1
ATOM 697 O O . THR A 1 84 ? -13.760 -6.621 16.103 1.00 96.19 84 THR A O 1
ATOM 700 N N . ARG A 1 85 ? -12.416 -4.838 16.375 1.00 95.44 85 ARG A N 1
ATOM 701 C CA . ARG A 1 85 ? -13.493 -3.869 16.594 1.00 95.44 85 ARG A CA 1
ATOM 702 C C . ARG A 1 85 ? -14.401 -3.713 15.374 1.00 95.44 85 ARG A C 1
ATOM 704 O O . ARG A 1 85 ? -15.618 -3.698 15.535 1.00 95.44 85 ARG A O 1
ATOM 711 N N . LEU A 1 86 ? -13.830 -3.595 14.175 1.00 95.75 86 LEU A N 1
ATOM 712 C CA . LEU A 1 86 ? -14.582 -3.406 12.932 1.00 95.75 86 LEU A CA 1
ATOM 713 C C . LEU A 1 86 ? -15.484 -4.608 12.621 1.00 95.75 86 LEU A C 1
ATOM 715 O O . LEU A 1 86 ? -16.667 -4.440 12.337 1.00 95.75 86 LEU A O 1
ATOM 719 N N . PHE A 1 87 ? -14.952 -5.827 12.733 1.00 95.31 87 PHE A N 1
ATOM 720 C CA . PHE A 1 87 ? -15.724 -7.051 12.500 1.00 95.31 87 PHE A CA 1
ATOM 721 C C . PHE A 1 87 ? -16.721 -7.364 13.624 1.00 95.31 87 PHE A C 1
ATOM 723 O O . PHE A 1 87 ? -17.675 -8.103 13.397 1.00 95.31 87 PHE A O 1
ATOM 730 N N . GLY A 1 88 ? -16.549 -6.788 14.817 1.00 95.62 88 GLY A N 1
ATOM 731 C CA . GLY A 1 88 ? -17.555 -6.826 15.881 1.00 95.62 88 GLY A CA 1
ATOM 732 C C . GLY A 1 88 ? -18.727 -5.857 15.668 1.00 95.62 88 GLY A C 1
ATOM 733 O O . GLY A 1 88 ? -19.763 -5.991 16.327 1.00 95.62 88 GLY A O 1
ATOM 734 N N . ASP A 1 89 ? -18.600 -4.888 14.758 1.00 96.88 89 ASP A N 1
ATOM 735 C CA . ASP A 1 89 ? -19.613 -3.861 14.530 1.00 96.88 89 ASP A CA 1
ATOM 736 C C . ASP A 1 89 ? -20.747 -4.374 13.621 1.00 96.88 89 ASP A C 1
ATOM 738 O O . ASP A 1 89 ? -20.585 -4.661 12.430 1.00 96.88 89 ASP A O 1
ATOM 742 N N . ARG A 1 90 ? -21.955 -4.456 14.193 1.00 95.94 90 ARG A N 1
ATOM 743 C CA . ARG A 1 90 ? -23.164 -4.901 13.486 1.00 95.94 90 ARG A CA 1
ATOM 744 C C . ARG A 1 90 ? -23.528 -3.989 12.316 1.00 95.94 90 ARG A C 1
ATOM 746 O O . ARG A 1 90 ? -24.084 -4.483 11.335 1.00 95.94 90 ARG A O 1
ATOM 753 N N . LEU A 1 91 ? -23.274 -2.684 12.419 1.00 96.75 91 LEU A N 1
ATOM 754 C CA . LEU A 1 91 ? -23.541 -1.729 11.344 1.00 96.75 91 LEU A CA 1
ATOM 755 C C . LEU A 1 91 ? -22.573 -1.951 10.188 1.00 96.75 91 LEU A C 1
ATOM 757 O O . LEU A 1 91 ? -2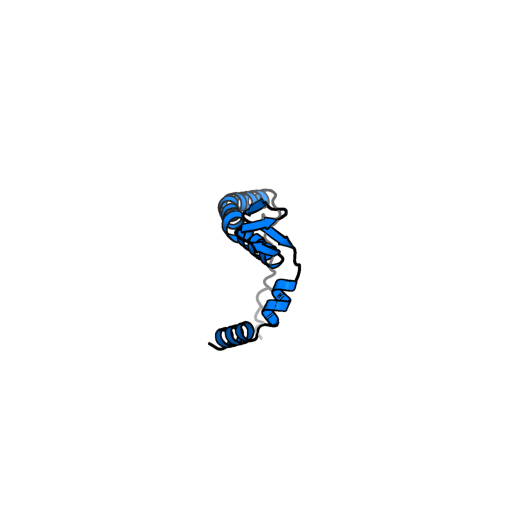3.019 -2.034 9.046 1.00 96.75 91 LEU A O 1
ATOM 761 N N . PHE A 1 92 ? -21.286 -2.138 10.487 1.00 96.12 92 PHE A N 1
ATOM 762 C CA . PHE A 1 92 ? -20.278 -2.440 9.473 1.00 96.12 92 PHE A CA 1
ATOM 763 C C . PHE A 1 92 ? -20.627 -3.713 8.696 1.00 96.12 92 PHE A C 1
ATOM 765 O O . PHE A 1 92 ? -20.6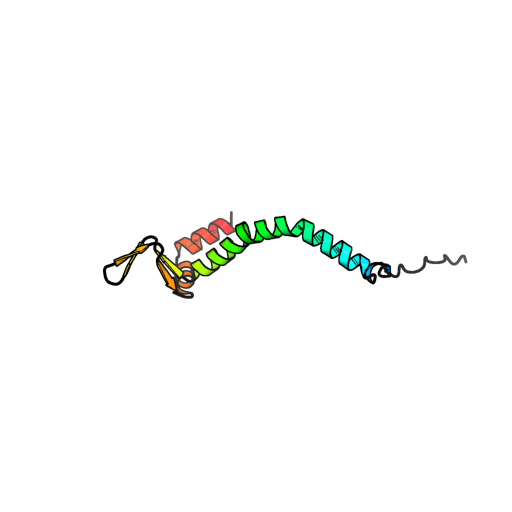93 -3.691 7.469 1.00 96.12 92 PHE A O 1
ATOM 772 N N . ILE A 1 93 ? -20.945 -4.807 9.396 1.00 96.62 93 ILE A N 1
ATOM 773 C CA . ILE A 1 93 ? -21.304 -6.075 8.746 1.00 96.62 93 ILE A CA 1
ATOM 774 C C . ILE A 1 93 ? -22.573 -5.926 7.898 1.00 96.62 93 ILE A C 1
ATOM 776 O O . ILE A 1 93 ? -22.664 -6.494 6.809 1.00 96.62 93 ILE A O 1
ATOM 780 N N . ARG A 1 94 ? -23.574 -5.178 8.380 1.00 96.31 94 ARG A N 1
ATOM 781 C CA . ARG A 1 94 ? -24.794 -4.909 7.604 1.00 96.31 94 ARG A CA 1
ATOM 782 C C . ARG A 1 94 ? -24.479 -4.129 6.334 1.00 96.31 94 ARG A C 1
ATOM 784 O O . ARG A 1 94 ? -24.935 -4.543 5.274 1.00 96.31 94 ARG A O 1
ATOM 791 N N . ALA A 1 95 ? -23.692 -3.061 6.430 1.00 96.81 95 ALA A N 1
ATOM 792 C CA . ALA A 1 95 ? -23.279 -2.269 5.278 1.00 96.81 95 ALA A CA 1
ATOM 793 C C . ALA A 1 95 ? -22.494 -3.122 4.271 1.00 96.81 95 ALA A C 1
ATOM 795 O O . ALA A 1 95 ? -22.833 -3.135 3.094 1.00 96.81 95 ALA A O 1
ATOM 796 N N . LEU A 1 96 ? -21.536 -3.927 4.742 1.00 96.12 96 LEU A N 1
ATOM 797 C CA . LEU A 1 96 ? -20.753 -4.827 3.895 1.00 96.12 96 LEU A CA 1
ATOM 798 C C . LEU A 1 96 ? -21.635 -5.829 3.138 1.00 96.12 96 LEU A C 1
ATOM 800 O O . LEU A 1 96 ? -21.435 -6.058 1.946 1.00 96.12 96 LEU A O 1
ATOM 804 N N . LYS A 1 97 ? -22.637 -6.404 3.814 1.00 96.25 97 LYS A N 1
ATOM 805 C CA . LYS A 1 97 ? -23.603 -7.311 3.181 1.00 96.25 97 LYS A CA 1
ATOM 806 C C . LYS A 1 97 ? -24.432 -6.598 2.122 1.00 96.25 97 LYS A C 1
ATOM 808 O O . LYS A 1 97 ? -24.623 -7.161 1.056 1.00 96.25 97 LYS A O 1
ATOM 813 N N . GLN A 1 98 ? -24.907 -5.385 2.404 1.00 96.75 98 GLN A N 1
ATOM 814 C CA . GLN A 1 98 ? -25.681 -4.610 1.432 1.00 96.75 98 GLN A CA 1
ATOM 815 C C . GLN A 1 98 ? -24.851 -4.301 0.184 1.00 96.75 98 GLN A C 1
ATOM 817 O O . GLN A 1 98 ? -25.304 -4.602 -0.910 1.00 96.75 98 GLN A O 1
ATOM 822 N N . THR A 1 99 ? -23.617 -3.816 0.343 1.00 96.44 99 THR A N 1
ATOM 823 C CA . THR A 1 99 ? -22.703 -3.538 -0.780 1.00 96.44 99 THR A CA 1
ATOM 824 C C . THR A 1 99 ? -22.316 -4.786 -1.574 1.00 96.44 99 THR A C 1
ATOM 826 O O . THR A 1 99 ? -21.969 -4.672 -2.738 1.00 96.44 99 THR A O 1
ATOM 829 N N . SER A 1 100 ? -22.337 -5.972 -0.959 1.00 95.75 100 SER A N 1
ATOM 830 C CA . SER A 1 100 ? -22.030 -7.226 -1.665 1.00 95.75 100 SER A CA 1
ATOM 831 C C . SER A 1 100 ? -23.233 -7.809 -2.414 1.00 95.75 100 SER A C 1
ATOM 833 O O . SER A 1 100 ? -23.052 -8.676 -3.263 1.00 95.75 100 SER A O 1
ATOM 835 N N . LEU A 1 101 ? -24.452 -7.422 -2.028 1.00 94.25 101 LEU A N 1
ATOM 836 C CA . LEU A 1 101 ? -25.702 -7.932 -2.599 1.00 94.25 101 LEU A CA 1
ATOM 837 C C . LEU A 1 101 ? -26.271 -7.018 -3.688 1.00 94.25 101 LEU A C 1
ATOM 839 O O . LEU A 1 101 ? -26.956 -7.521 -4.577 1.00 94.25 101 LEU A O 1
ATOM 843 N N . TYR A 1 102 ? -26.041 -5.709 -3.571 1.00 83.44 102 TYR A N 1
ATOM 844 C CA . TYR A 1 102 ? -26.312 -4.723 -4.619 1.00 83.44 102 TYR A CA 1
ATOM 845 C C . TYR A 1 102 ? -25.262 -4.801 -5.725 1.00 83.44 102 TYR A C 1
ATOM 847 O O . TYR A 1 102 ? -25.664 -4.663 -6.901 1.00 83.44 102 TYR A O 1
#

Foldseek 3Di:
DDDDDDDDDPDPDDDPVVPDPVVVVVVVVVVVVCVVVVVCCCVPPVVVVVVVVVQLQWDWDCWDQDPNDIDGGDTHGNGCVSVVVQVPDPVNVVVVVVVVVD

Radius of gyration: 28.66 Å; chains: 1; bounding box: 50×65×80 Å